Protein AF-A0A420WQE8-F1 (afdb_monomer_lite)

Sequence (73 aa):
MKYLLDRLKEPSTYAGLAAVVLGAGQLGKIDEAPSVAGAIMDGAAAMQVDPIMGGLTILGGILAALLRDRGGR

Foldseek 3Di:
DVVVVVLVLDLVNLLVVLVVLVVVCVVVVPPLSNQLSVLSNVLSVVCNVPVVVSVVSNVVSSVCSVVVVVVPD

Organism: NCBI:txid526216

Structure (mmCIF, N/CA/C/O backbone):
data_AF-A0A420WQE8-F1
#
_entry.id   AF-A0A420WQE8-F1
#
loop_
_atom_site.group_PDB
_atom_site.id
_atom_site.type_symbol
_atom_site.label_atom_id
_atom_site.label_alt_id
_atom_site.label_comp_id
_atom_site.label_asym_id
_atom_site.label_entity_id
_atom_site.label_seq_id
_atom_site.pdbx_PDB_ins_code
_atom_site.Cartn_x
_atom_site.Cartn_y
_atom_site.Cartn_z
_atom_site.occupancy
_atom_site.B_iso_or_equiv
_atom_site.auth_seq_id
_atom_site.auth_comp_id
_atom_site.auth_asym_id
_atom_site.auth_atom_id
_atom_site.pdbx_PDB_model_num
ATOM 1 N N . MET A 1 1 ? 22.600 1.449 -2.093 1.00 55.56 1 MET A N 1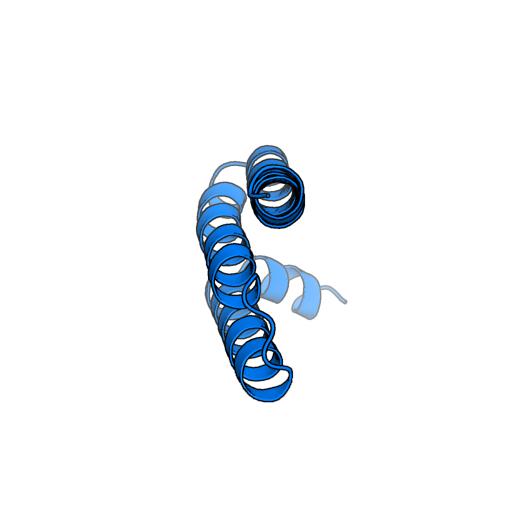
ATOM 2 C CA . MET A 1 1 ? 21.440 2.085 -2.762 1.00 55.56 1 MET A CA 1
ATOM 3 C C . MET A 1 1 ? 20.816 1.186 -3.829 1.00 55.56 1 MET A C 1
ATOM 5 O O . MET A 1 1 ? 19.627 0.932 -3.735 1.00 55.56 1 MET A O 1
ATOM 9 N N . LYS A 1 2 ? 21.601 0.615 -4.759 1.00 67.12 2 LYS A N 1
ATOM 10 C CA . LYS A 1 2 ? 21.111 -0.318 -5.799 1.00 67.12 2 LYS A CA 1
ATOM 11 C C . LYS A 1 2 ? 20.316 -1.519 -5.244 1.00 67.12 2 LYS A C 1
ATOM 13 O O . LYS A 1 2 ? 19.206 -1.766 -5.678 1.00 67.12 2 LYS A O 1
ATOM 18 N N . TYR A 1 3 ? 20.817 -2.140 -4.174 1.00 68.31 3 TYR A N 1
ATOM 19 C CA . TYR A 1 3 ? 20.157 -3.267 -3.499 1.00 68.31 3 TYR A CA 1
ATOM 20 C C . TYR A 1 3 ? 18.759 -2.947 -2.932 1.00 68.31 3 TYR A C 1
ATOM 22 O O . TYR A 1 3 ? 17.862 -3.776 -3.002 1.00 68.31 3 TYR A O 1
ATOM 30 N N . LEU A 1 4 ? 18.546 -1.740 -2.392 1.00 63.41 4 LEU A N 1
ATOM 31 C CA . LEU A 1 4 ? 17.230 -1.332 -1.873 1.00 63.41 4 LEU A CA 1
ATOM 32 C C . LEU A 1 4 ? 16.230 -1.082 -3.007 1.00 63.41 4 LEU A C 1
ATOM 34 O O . LEU A 1 4 ? 15.053 -1.390 -2.867 1.00 63.41 4 LEU A O 1
ATOM 38 N N . LEU A 1 5 ? 16.709 -0.555 -4.135 1.00 65.81 5 LEU A N 1
ATOM 39 C CA . LEU A 1 5 ? 15.892 -0.331 -5.326 1.00 65.81 5 LEU A CA 1
ATOM 40 C C . LEU A 1 5 ? 15.502 -1.644 -6.016 1.00 65.81 5 LEU A C 1
ATOM 42 O O . LEU A 1 5 ? 14.401 -1.733 -6.547 1.00 65.81 5 LEU A O 1
ATOM 46 N N . ASP A 1 6 ? 16.366 -2.659 -5.977 1.00 69.19 6 ASP A N 1
ATOM 47 C CA . ASP A 1 6 ? 16.037 -3.994 -6.489 1.00 69.19 6 ASP A CA 1
ATOM 48 C C . ASP A 1 6 ? 15.025 -4.701 -5.577 1.00 69.19 6 ASP A C 1
ATOM 50 O O . ASP A 1 6 ? 14.051 -5.268 -6.064 1.00 69.19 6 ASP A O 1
ATOM 54 N N . ARG A 1 7 ? 15.164 -4.562 -4.250 1.00 67.50 7 ARG A N 1
ATOM 55 C CA . ARG A 1 7 ? 14.167 -5.056 -3.284 1.00 67.50 7 ARG A CA 1
ATOM 56 C C . ARG A 1 7 ? 12.808 -4.388 -3.453 1.00 67.50 7 ARG A C 1
ATOM 58 O O . ARG A 1 7 ? 11.796 -5.073 -3.380 1.00 67.50 7 ARG A O 1
ATOM 65 N N . LEU A 1 8 ? 12.761 -3.086 -3.738 1.00 64.06 8 LEU A N 1
ATOM 66 C CA . LEU A 1 8 ? 11.510 -2.379 -4.034 1.00 64.06 8 LEU A CA 1
ATOM 67 C C . LEU A 1 8 ? 10.818 -2.880 -5.306 1.00 64.06 8 LEU A C 1
ATOM 69 O O . LEU A 1 8 ? 9.680 -2.517 -5.531 1.00 64.06 8 LEU A O 1
ATOM 73 N N . LYS A 1 9 ? 11.457 -3.710 -6.134 1.00 67.94 9 LYS A N 1
ATOM 74 C CA . LYS A 1 9 ? 10.801 -4.363 -7.275 1.00 67.94 9 LYS A CA 1
ATOM 75 C C . LYS A 1 9 ? 10.326 -5.778 -6.955 1.00 67.94 9 LYS A C 1
ATOM 77 O O . LYS A 1 9 ? 9.610 -6.375 -7.755 1.00 67.94 9 LYS A O 1
ATOM 82 N N . GLU A 1 10 ? 10.712 -6.329 -5.806 1.00 68.75 10 GLU A N 1
ATOM 83 C CA . GLU A 1 10 ? 10.299 -7.668 -5.407 1.00 68.75 10 GLU A CA 1
ATOM 84 C C . GLU A 1 10 ? 8.880 -7.639 -4.812 1.00 68.75 10 GLU A C 1
ATOM 86 O O . GLU A 1 10 ? 8.617 -6.881 -3.873 1.00 68.75 10 GLU A O 1
ATOM 91 N N . PRO A 1 11 ? 7.960 -8.502 -5.284 1.00 69.81 11 PRO A N 1
ATOM 92 C CA . PRO A 1 11 ? 6.603 -8.585 -4.737 1.00 69.81 11 PRO A CA 1
ATOM 93 C C . PRO A 1 11 ? 6.590 -8.959 -3.244 1.00 69.81 11 PRO A C 1
ATOM 95 O O . PRO A 1 11 ? 5.687 -8.558 -2.513 1.00 69.81 11 PRO A O 1
ATOM 98 N N . SER A 1 12 ? 7.620 -9.661 -2.761 1.00 76.81 12 SER A N 1
ATOM 99 C CA . SER A 1 12 ? 7.822 -9.980 -1.341 1.00 76.81 12 SER A CA 1
ATOM 100 C C . SER A 1 12 ? 7.984 -8.737 -0.460 1.00 76.81 12 SER A C 1
ATOM 102 O O . SER A 1 12 ? 7.525 -8.739 0.681 1.00 76.81 12 SER A O 1
ATOM 104 N N . THR A 1 13 ? 8.579 -7.657 -0.974 1.00 79.94 13 THR A N 1
ATOM 105 C CA . THR A 1 13 ? 8.729 -6.391 -0.242 1.00 79.94 13 THR A CA 1
ATOM 106 C C . THR A 1 13 ? 7.378 -5.718 -0.022 1.00 79.94 13 THR A C 1
ATOM 108 O O . THR A 1 13 ? 7.099 -5.242 1.078 1.00 79.94 13 THR A O 1
ATOM 111 N N . TYR A 1 14 ? 6.506 -5.732 -1.032 1.00 80.62 14 TYR A N 1
ATOM 112 C CA . TYR A 1 14 ? 5.151 -5.193 -0.916 1.00 80.62 14 TYR A CA 1
ATOM 113 C C . TYR A 1 14 ? 4.245 -6.067 -0.052 1.00 80.62 14 TYR A C 1
ATOM 115 O O . TYR A 1 14 ? 3.469 -5.532 0.733 1.00 80.62 14 TYR A O 1
ATOM 123 N N . ALA A 1 15 ? 4.394 -7.392 -0.119 1.00 81.19 15 ALA A N 1
ATOM 124 C CA . ALA A 1 15 ? 3.720 -8.308 0.799 1.00 81.19 15 ALA A CA 1
ATOM 125 C C . ALA A 1 15 ? 4.143 -8.057 2.259 1.00 81.19 15 ALA A C 1
ATOM 127 O O . ALA A 1 15 ? 3.301 -8.032 3.154 1.00 81.19 15 ALA A O 1
ATOM 128 N N . GLY A 1 16 ? 5.434 -7.800 2.500 1.00 82.31 16 GLY A N 1
ATOM 129 C CA . GLY A 1 16 ? 5.945 -7.391 3.809 1.00 82.31 16 GLY A CA 1
ATOM 130 C C . GLY A 1 16 ? 5.357 -6.058 4.280 1.00 82.31 16 GLY A C 1
ATOM 131 O O . GLY A 1 16 ? 4.907 -5.956 5.418 1.00 82.31 16 GLY A O 1
ATOM 132 N N . LEU A 1 17 ? 5.289 -5.056 3.399 1.00 81.38 17 LEU A N 1
ATOM 133 C CA . LEU A 1 17 ? 4.643 -3.766 3.676 1.00 81.38 17 LEU A CA 1
ATOM 134 C C . LEU A 1 17 ? 3.152 -3.923 3.996 1.00 81.38 17 LEU A C 1
ATOM 136 O O . LEU A 1 17 ? 2.683 -3.363 4.981 1.00 81.38 17 LEU A O 1
ATOM 140 N N . ALA A 1 18 ? 2.420 -4.721 3.219 1.00 83.12 18 ALA A N 1
ATOM 141 C CA . ALA A 1 18 ? 1.010 -5.012 3.456 1.00 83.12 18 ALA A CA 1
ATOM 142 C C . ALA A 1 18 ? 0.794 -5.722 4.804 1.00 83.12 18 ALA A C 1
ATOM 144 O O . ALA A 1 18 ? -0.109 -5.355 5.553 1.00 83.12 18 ALA A O 1
ATOM 145 N N . ALA A 1 19 ? 1.656 -6.680 5.161 1.00 83.62 19 ALA A N 1
ATOM 146 C CA . ALA A 1 19 ? 1.618 -7.356 6.457 1.00 83.62 19 ALA A CA 1
ATOM 147 C C . ALA A 1 19 ? 1.923 -6.404 7.626 1.00 83.62 19 ALA A C 1
ATOM 149 O O . ALA A 1 19 ? 1.269 -6.479 8.665 1.00 83.62 19 ALA A O 1
ATOM 150 N N . VAL A 1 20 ? 2.872 -5.477 7.453 1.00 84.50 20 VAL A N 1
ATOM 151 C CA . VAL A 1 20 ? 3.167 -4.433 8.447 1.00 84.50 20 VAL A CA 1
ATOM 152 C C . VAL A 1 20 ? 1.988 -3.477 8.599 1.00 84.50 20 VAL A C 1
ATOM 154 O O . VAL A 1 20 ? 1.632 -3.150 9.725 1.00 84.50 20 VAL A O 1
ATOM 157 N N . VAL A 1 21 ? 1.347 -3.064 7.503 1.00 83.88 21 VAL A N 1
ATOM 158 C CA . VAL A 1 21 ? 0.156 -2.201 7.545 1.00 83.88 21 VAL A CA 1
ATOM 159 C C . VAL A 1 21 ? -1.008 -2.912 8.231 1.00 83.88 21 VAL A C 1
ATOM 161 O O . VAL A 1 21 ? -1.641 -2.321 9.100 1.00 83.88 21 VAL A O 1
ATOM 164 N N . LEU A 1 22 ? -1.251 -4.188 7.920 1.00 85.06 22 LEU A N 1
ATOM 165 C CA . LEU A 1 22 ? -2.258 -5.002 8.606 1.00 85.06 22 LEU A CA 1
ATOM 166 C C . LEU A 1 22 ? -1.961 -5.136 10.102 1.00 85.06 22 LEU A C 1
ATOM 168 O O . LEU A 1 22 ? -2.852 -4.926 10.920 1.00 85.06 22 LEU A O 1
ATOM 172 N N . GLY A 1 23 ? -0.717 -5.446 10.470 1.00 83.44 23 GLY A N 1
ATOM 173 C CA . GLY A 1 23 ? -0.309 -5.583 11.868 1.00 83.44 23 GLY A CA 1
ATOM 174 C C . GLY A 1 23 ? -0.401 -4.265 12.641 1.00 83.44 23 GLY A C 1
ATOM 175 O O . GLY A 1 23 ? -0.947 -4.227 13.743 1.00 83.44 23 GLY A O 1
ATOM 176 N N . ALA A 1 24 ? 0.068 -3.164 12.049 1.00 81.25 24 ALA A N 1
ATOM 1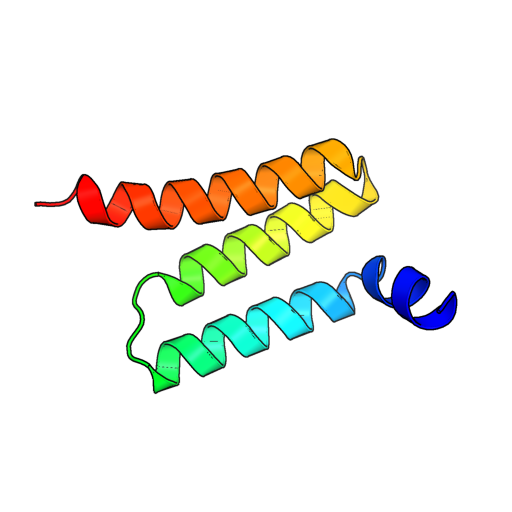77 C CA . ALA A 1 24 ? -0.037 -1.827 12.628 1.00 81.25 24 ALA A CA 1
ATOM 178 C C . ALA A 1 24 ? -1.500 -1.383 12.760 1.00 81.25 24 ALA A C 1
ATOM 180 O O . ALA A 1 24 ? -1.877 -0.798 13.772 1.00 81.25 24 ALA A O 1
ATOM 181 N N . GLY A 1 25 ? -2.336 -1.716 11.778 1.00 80.19 25 GLY A N 1
ATOM 182 C CA . GLY A 1 25 ? -3.765 -1.448 11.816 1.00 80.19 25 GLY A CA 1
ATOM 183 C C . GLY A 1 25 ? -4.507 -2.232 12.885 1.00 80.19 25 GLY A C 1
ATOM 184 O O . GLY A 1 25 ? -5.324 -1.661 13.598 1.00 80.19 25 GLY A O 1
ATOM 185 N N . GLN A 1 26 ? -4.177 -3.512 13.067 1.00 80.06 26 GLN A N 1
ATOM 186 C CA . GLN A 1 26 ? -4.738 -4.326 14.147 1.00 80.06 26 GLN A CA 1
ATOM 187 C C . GLN A 1 26 ? -4.355 -3.787 15.531 1.00 80.06 26 GLN A C 1
ATOM 189 O O . GLN A 1 26 ? -5.198 -3.743 16.425 1.00 80.06 26 GLN A O 1
ATOM 194 N N . LEU A 1 27 ? -3.109 -3.331 15.706 1.00 80.94 27 LEU A N 1
ATOM 195 C CA . LEU A 1 27 ? -2.647 -2.722 16.958 1.00 80.94 27 LEU A CA 1
ATOM 196 C C . LEU A 1 27 ? -3.276 -1.344 17.207 1.00 80.94 27 LEU A C 1
ATOM 198 O O . LEU A 1 27 ? -3.616 -1.017 18.342 1.00 80.94 27 LEU A O 1
ATOM 202 N N . GLY A 1 28 ? -3.441 -0.547 16.151 1.00 81.06 28 GLY A N 1
ATOM 203 C CA . GLY A 1 28 ? -4.015 0.796 16.209 1.00 81.06 28 GLY A CA 1
ATOM 204 C C . GLY A 1 28 ? -5.542 0.850 16.139 1.00 81.06 28 GLY A C 1
ATOM 205 O O . GLY A 1 28 ? -6.091 1.939 16.270 1.00 81.06 28 GLY A O 1
ATOM 206 N N . LYS A 1 29 ? -6.220 -0.291 15.933 1.00 77.69 29 LYS A N 1
ATOM 207 C CA . LYS A 1 29 ? -7.655 -0.371 15.596 1.00 77.69 29 LYS A CA 1
ATOM 208 C C . LYS A 1 29 ? -8.034 0.545 14.423 1.00 77.69 29 LYS A C 1
ATOM 210 O O . LYS A 1 29 ? -9.003 1.290 14.497 1.00 77.69 29 LYS A O 1
ATOM 215 N N . ILE A 1 30 ? -7.220 0.512 13.372 1.00 78.31 30 ILE A N 1
ATOM 216 C CA . ILE A 1 30 ? -7.429 1.274 12.140 1.00 78.31 30 ILE A CA 1
ATOM 217 C C . ILE A 1 30 ? -8.221 0.387 11.179 1.00 78.31 30 ILE A C 1
ATOM 219 O O . ILE A 1 30 ? -7.684 -0.604 10.671 1.00 78.31 30 ILE A O 1
ATOM 223 N N . ASP A 1 31 ? -9.479 0.737 10.928 1.00 81.38 31 ASP A N 1
ATOM 224 C CA . ASP A 1 31 ? -10.384 -0.044 10.078 1.00 81.38 31 ASP A CA 1
ATOM 225 C C . ASP A 1 31 ? -9.977 0.016 8.592 1.00 81.38 31 ASP A C 1
ATOM 227 O O . ASP A 1 31 ? -10.266 -0.897 7.814 1.00 81.38 31 ASP A O 1
ATOM 231 N N . GLU A 1 32 ? -9.220 1.042 8.189 1.00 75.31 32 GLU A N 1
ATOM 232 C CA . GLU A 1 32 ? -8.730 1.211 6.814 1.00 75.31 32 GLU A CA 1
ATOM 233 C C . GLU A 1 32 ? -7.513 0.334 6.484 1.00 75.31 32 GLU A C 1
ATOM 235 O O . GLU A 1 32 ? -7.199 0.123 5.309 1.00 75.31 32 GLU A O 1
ATOM 240 N N . ALA A 1 33 ? -6.819 -0.203 7.489 1.00 77.56 33 ALA A N 1
ATOM 241 C CA . ALA A 1 33 ? -5.563 -0.922 7.289 1.00 77.56 33 ALA A CA 1
ATOM 242 C C . ALA A 1 33 ? -5.658 -2.149 6.358 1.00 77.56 33 ALA A C 1
ATOM 244 O O . ALA A 1 33 ? -4.757 -2.321 5.533 1.00 77.56 33 ALA A O 1
ATOM 245 N N . PRO A 1 34 ? -6.727 -2.973 6.383 1.00 81.69 34 PRO A N 1
ATOM 246 C CA . PRO A 1 34 ? -6.914 -4.039 5.399 1.00 81.69 34 PRO A CA 1
ATOM 247 C C . PRO A 1 34 ? -7.098 -3.513 3.974 1.00 81.69 34 PRO A C 1
ATOM 249 O O . PRO A 1 34 ? -6.586 -4.105 3.026 1.00 81.69 34 PRO A O 1
ATOM 252 N N . SER A 1 35 ? -7.780 -2.376 3.820 1.00 80.81 35 SER A N 1
ATOM 253 C CA . SER A 1 35 ? -8.017 -1.741 2.519 1.00 80.81 35 SER A CA 1
ATOM 254 C C . SER A 1 35 ? -6.720 -1.171 1.938 1.00 80.81 35 SER A C 1
ATOM 256 O O . SER A 1 35 ? -6.432 -1.348 0.756 1.00 80.81 35 SER A O 1
ATOM 258 N N . VAL A 1 36 ? -5.894 -0.548 2.784 1.00 79.75 36 VAL A N 1
ATOM 259 C CA . VAL A 1 36 ? -4.565 -0.046 2.407 1.00 79.75 36 VAL A CA 1
ATOM 260 C C . VAL A 1 36 ? -3.618 -1.198 2.066 1.00 79.75 36 VAL A C 1
ATOM 262 O O . VAL A 1 36 ? -2.903 -1.131 1.070 1.00 79.75 36 VAL A O 1
ATOM 265 N N . ALA A 1 37 ? -3.635 -2.283 2.841 1.00 83.12 37 ALA A N 1
ATOM 266 C CA . ALA A 1 37 ? -2.844 -3.474 2.546 1.00 83.12 37 ALA A CA 1
ATOM 267 C C . ALA A 1 37 ? -3.246 -4.133 1.214 1.00 83.12 37 ALA A C 1
ATOM 269 O O . ALA A 1 37 ? -2.370 -4.540 0.451 1.00 83.12 37 ALA A O 1
ATOM 270 N N . GLY A 1 38 ? -4.546 -4.171 0.900 1.00 81.75 38 GLY A N 1
ATOM 271 C CA . GLY A 1 38 ? -5.053 -4.601 -0.406 1.00 81.75 38 GLY A CA 1
ATOM 272 C C . GLY A 1 38 ? -4.555 -3.711 -1.548 1.00 81.75 38 GLY A C 1
ATOM 273 O O . GLY A 1 38 ? -3.986 -4.212 -2.512 1.00 81.75 38 GLY A O 1
ATOM 274 N N . ALA A 1 39 ? -4.643 -2.387 -1.394 1.00 80.38 39 ALA A N 1
ATOM 275 C CA . ALA A 1 39 ? -4.136 -1.435 -2.386 1.00 80.38 39 ALA A CA 1
ATOM 276 C C . ALA A 1 39 ? -2.625 -1.587 -2.650 1.00 80.38 39 ALA A C 1
ATOM 278 O O . ALA A 1 39 ? -2.173 -1.457 -3.789 1.00 80.38 39 ALA A O 1
ATOM 279 N N . ILE A 1 40 ? -1.840 -1.886 -1.609 1.00 82.75 40 ILE A N 1
ATOM 280 C CA . ILE A 1 40 ? -0.398 -2.151 -1.720 1.00 82.75 40 ILE A CA 1
ATOM 281 C C . ILE A 1 40 ? -0.137 -3.438 -2.513 1.00 82.75 40 ILE A C 1
ATOM 283 O O . ILE A 1 40 ? 0.739 -3.451 -3.376 1.00 82.75 40 ILE A O 1
ATOM 287 N N . MET A 1 41 ? -0.898 -4.502 -2.248 1.00 83.44 41 MET A N 1
ATOM 288 C CA . MET A 1 41 ? -0.799 -5.786 -2.953 1.00 83.44 41 MET A CA 1
ATOM 289 C C . MET A 1 41 ? -1.174 -5.663 -4.437 1.00 83.44 41 MET A C 1
ATOM 291 O O . MET A 1 41 ? -0.421 -6.112 -5.304 1.00 83.44 41 MET A O 1
ATOM 295 N N . ASP A 1 42 ? -2.298 -5.012 -4.735 1.00 79.88 42 ASP A N 1
ATOM 296 C CA . ASP A 1 42 ? -2.787 -4.816 -6.105 1.00 79.88 42 ASP A CA 1
ATOM 297 C C . ASP A 1 42 ? -1.847 -3.907 -6.906 1.00 79.88 42 ASP A C 1
ATOM 299 O O . ASP A 1 42 ? -1.529 -4.156 -8.072 1.00 79.88 42 ASP A O 1
ATOM 303 N N . GLY A 1 43 ? -1.329 -2.870 -6.251 1.00 73.81 43 GLY A N 1
ATOM 304 C CA . GLY A 1 43 ? -0.331 -1.985 -6.823 1.00 73.81 43 GLY A CA 1
ATOM 305 C C . GLY A 1 43 ? 1.013 -2.653 -7.085 1.00 73.81 43 GLY A C 1
ATOM 306 O O . GLY A 1 43 ? 1.635 -2.370 -8.105 1.00 73.81 43 GLY A O 1
ATOM 307 N N . ALA A 1 44 ? 1.445 -3.580 -6.227 1.00 76.88 44 ALA A N 1
ATOM 308 C CA . ALA A 1 44 ? 2.665 -4.355 -6.436 1.00 76.88 44 ALA A CA 1
ATOM 309 C C . ALA A 1 44 ? 2.585 -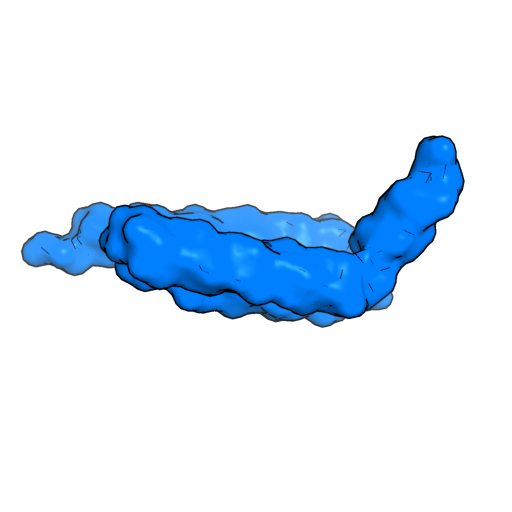5.232 -7.691 1.00 76.88 44 ALA A C 1
ATOM 311 O O . ALA A 1 44 ? 3.548 -5.300 -8.455 1.00 76.88 44 ALA A O 1
ATOM 312 N N . ALA A 1 45 ? 1.432 -5.865 -7.932 1.00 74.81 45 ALA A N 1
ATOM 313 C CA . ALA A 1 45 ? 1.186 -6.621 -9.157 1.00 74.81 45 ALA A CA 1
ATOM 314 C C . ALA A 1 45 ? 1.216 -5.706 -10.393 1.00 74.81 45 ALA A C 1
ATOM 316 O O . ALA A 1 45 ? 1.851 -6.029 -11.396 1.00 74.81 45 ALA A O 1
ATOM 317 N N . ALA A 1 46 ? 0.599 -4.526 -10.301 1.00 75.56 46 ALA A N 1
ATOM 318 C CA . ALA A 1 46 ? 0.597 -3.548 -11.383 1.00 75.56 46 ALA A CA 1
ATOM 319 C C . ALA A 1 46 ? 1.987 -2.929 -11.646 1.00 75.56 46 ALA A C 1
ATOM 321 O O . ALA A 1 46 ? 2.329 -2.706 -12.804 1.00 75.56 46 ALA A O 1
ATOM 322 N N . MET A 1 47 ? 2.833 -2.739 -10.623 1.00 73.44 47 MET A N 1
ATOM 323 C CA . MET A 1 47 ? 4.205 -2.224 -10.776 1.00 73.44 47 MET A CA 1
ATOM 324 C C . MET A 1 47 ? 5.138 -3.169 -11.545 1.00 73.44 47 MET A C 1
ATOM 326 O O . MET A 1 47 ? 6.134 -2.706 -12.103 1.00 73.44 47 MET A O 1
ATOM 330 N N . GLN A 1 48 ? 4.831 -4.470 -11.600 1.00 73.19 48 GLN A N 1
ATOM 331 C CA . GLN A 1 48 ? 5.577 -5.421 -12.433 1.00 73.19 48 GLN A CA 1
ATOM 332 C C . GLN A 1 48 ? 5.282 -5.264 -13.927 1.00 73.19 48 GLN A C 1
ATOM 334 O O . GLN A 1 48 ? 6.115 -5.636 -14.752 1.00 73.19 48 GLN A O 1
ATOM 339 N N . VAL A 1 49 ? 4.111 -4.722 -14.270 1.00 73.12 49 VAL A N 1
ATOM 340 C CA . VAL A 1 49 ? 3.682 -4.496 -15.655 1.00 73.12 49 VAL A CA 1
ATOM 341 C C . VAL A 1 49 ? 4.019 -3.070 -16.090 1.00 73.12 49 VAL A C 1
ATOM 343 O O . VAL A 1 49 ? 4.657 -2.879 -17.121 1.00 73.12 49 VAL A O 1
ATOM 346 N N . ASP A 1 50 ? 3.636 -2.076 -15.286 1.00 74.88 50 ASP A N 1
ATOM 347 C CA . ASP A 1 50 ? 3.958 -0.666 -15.492 1.00 74.88 50 ASP A CA 1
ATOM 348 C C . ASP A 1 50 ? 4.086 0.047 -14.126 1.00 74.88 50 ASP A C 1
ATOM 350 O O . ASP A 1 50 ? 3.110 0.131 -13.369 1.00 74.88 50 ASP A O 1
ATOM 354 N N . PRO A 1 51 ? 5.269 0.594 -13.784 1.00 72.62 51 PRO A N 1
ATOM 355 C CA . PRO A 1 51 ? 5.495 1.257 -12.503 1.00 72.62 51 PRO A CA 1
A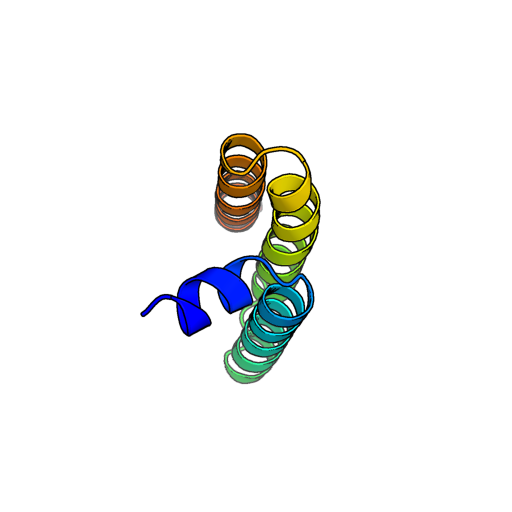TOM 356 C C . PRO A 1 51 ? 4.616 2.499 -12.290 1.00 72.62 51 PRO A C 1
ATOM 358 O O . PRO A 1 51 ? 4.300 2.822 -11.143 1.00 72.62 51 PRO A O 1
ATOM 361 N N . ILE A 1 52 ? 4.189 3.181 -13.359 1.00 78.62 52 ILE A N 1
ATOM 362 C CA . ILE A 1 52 ? 3.295 4.344 -13.277 1.00 78.62 52 ILE A CA 1
ATOM 363 C C . ILE A 1 52 ? 1.889 3.883 -12.895 1.00 78.62 52 ILE A C 1
ATOM 365 O O . ILE A 1 52 ? 1.309 4.404 -11.940 1.00 78.62 52 ILE A O 1
ATOM 369 N N . MET A 1 53 ? 1.360 2.871 -13.589 1.00 76.19 53 MET A N 1
ATOM 370 C CA . MET A 1 53 ? 0.042 2.309 -13.276 1.00 76.19 53 MET A CA 1
ATOM 371 C C . MET A 1 53 ? 0.020 1.683 -11.886 1.00 76.19 53 MET A C 1
ATOM 373 O O . MET A 1 53 ? -0.923 1.906 -11.136 1.00 76.19 53 MET A O 1
ATOM 377 N N . GLY A 1 54 ? 1.080 0.974 -11.494 1.00 75.94 54 GLY A N 1
ATOM 378 C CA . GLY A 1 54 ? 1.189 0.434 -10.145 1.00 75.94 54 GLY A CA 1
ATOM 379 C C . GLY A 1 54 ? 1.185 1.512 -9.064 1.00 75.94 54 GLY A C 1
ATOM 380 O O . GLY A 1 54 ? 0.449 1.388 -8.088 1.00 75.94 54 GLY A O 1
ATOM 381 N N . GLY A 1 55 ? 1.912 2.616 -9.260 1.00 75.75 55 GLY A N 1
ATOM 382 C CA . GLY A 1 55 ? 1.862 3.767 -8.353 1.00 75.75 55 GLY A CA 1
ATOM 383 C C . GLY A 1 55 ? 0.466 4.389 -8.243 1.00 75.75 55 GLY A C 1
ATOM 384 O O . GLY A 1 55 ? 0.015 4.698 -7.138 1.00 75.75 55 GLY A O 1
ATOM 385 N N . LEU A 1 56 ? -0.244 4.521 -9.368 1.00 81.06 56 LEU A N 1
ATOM 386 C CA . LEU A 1 56 ? -1.618 5.030 -9.405 1.00 81.06 56 LEU A CA 1
ATOM 387 C C . LEU A 1 56 ? -2.612 4.096 -8.710 1.00 81.06 56 LEU A C 1
ATOM 389 O O . LEU A 1 56 ? -3.502 4.586 -8.023 1.00 81.06 56 LEU A O 1
ATOM 393 N N . THR A 1 57 ? -2.451 2.778 -8.828 1.00 82.25 57 THR A N 1
ATOM 394 C CA . THR A 1 57 ? -3.308 1.801 -8.143 1.00 82.25 57 THR A CA 1
ATOM 395 C C . THR A 1 57 ? -3.126 1.860 -6.626 1.00 82.25 57 THR A C 1
ATOM 397 O O . THR A 1 57 ? -4.120 1.888 -5.902 1.00 82.25 57 THR A O 1
ATOM 400 N N . ILE A 1 58 ? -1.883 1.970 -6.132 1.00 80.56 58 ILE A N 1
ATOM 401 C CA . ILE A 1 58 ? -1.618 2.140 -4.690 1.00 80.56 58 ILE A CA 1
ATOM 402 C C . ILE A 1 58 ? -2.253 3.441 -4.189 1.00 80.56 58 ILE A C 1
ATOM 404 O O . ILE A 1 58 ? -3.009 3.431 -3.220 1.00 80.56 58 ILE A O 1
ATOM 408 N N . LEU A 1 59 ? -1.976 4.565 -4.858 1.00 80.44 59 LEU A N 1
ATOM 409 C CA . LEU A 1 59 ? -2.504 5.873 -4.461 1.00 80.44 59 LEU A CA 1
ATOM 410 C C . LEU A 1 59 ? -4.031 5.928 -4.547 1.00 80.44 59 LEU A C 1
ATOM 412 O O . LEU A 1 59 ? -4.676 6.441 -3.636 1.00 80.44 59 LEU A O 1
ATOM 416 N N . GLY A 1 60 ? -4.609 5.377 -5.611 1.00 83.38 60 GLY A N 1
ATOM 417 C CA . GLY A 1 60 ? -6.050 5.298 -5.818 1.00 83.38 60 GLY A CA 1
ATOM 418 C C . GLY A 1 60 ? -6.736 4.431 -4.768 1.00 83.38 60 GLY A C 1
ATOM 419 O O . GLY A 1 60 ? -7.752 4.846 -4.221 1.00 83.38 60 GLY A O 1
ATOM 420 N N . GLY A 1 61 ? -6.161 3.277 -4.422 1.00 79.75 61 GLY A N 1
ATOM 421 C CA . GLY A 1 61 ? -6.691 2.404 -3.375 1.00 79.75 61 GLY A CA 1
ATOM 422 C C . GLY A 1 61 ? -6.595 3.019 -1.975 1.00 79.75 61 GLY A C 1
ATOM 423 O O . GLY A 1 61 ? -7.553 2.937 -1.209 1.00 79.75 61 GLY A O 1
ATOM 424 N N . ILE A 1 62 ? -5.499 3.721 -1.661 1.00 80.00 62 ILE A N 1
ATOM 425 C CA . ILE A 1 62 ? -5.362 4.479 -0.404 1.00 80.00 62 ILE A CA 1
ATOM 426 C C . ILE A 1 62 ? -6.377 5.628 -0.348 1.00 80.00 62 ILE A C 1
ATOM 428 O O . ILE A 1 62 ? -7.069 5.795 0.655 1.00 80.00 62 ILE A O 1
ATOM 432 N N . LEU A 1 63 ? -6.508 6.409 -1.425 1.00 80.31 63 LEU A N 1
ATOM 433 C CA . LEU A 1 63 ? -7.490 7.493 -1.505 1.00 80.31 63 LEU A CA 1
ATOM 434 C C . LEU A 1 63 ? -8.921 6.966 -1.398 1.00 80.31 63 LEU A C 1
ATOM 436 O O . LEU A 1 63 ? -9.729 7.564 -0.695 1.00 80.31 63 LEU A O 1
ATOM 440 N N . ALA A 1 64 ? -9.232 5.846 -2.050 1.00 78.19 64 ALA A N 1
ATOM 441 C CA . ALA A 1 64 ? -10.536 5.201 -1.966 1.00 78.19 64 ALA A CA 1
ATOM 442 C C . ALA A 1 64 ? -10.837 4.704 -0.546 1.00 78.19 64 ALA A C 1
ATOM 444 O O . ALA A 1 64 ? -11.961 4.882 -0.079 1.00 78.19 64 ALA A O 1
ATOM 445 N N . ALA A 1 65 ? -9.846 4.147 0.159 1.00 75.44 65 ALA A N 1
ATOM 446 C CA . ALA A 1 65 ? -9.986 3.757 1.560 1.00 75.44 65 ALA A CA 1
ATOM 447 C C . ALA A 1 65 ? -10.319 4.968 2.452 1.00 75.44 65 ALA A C 1
ATOM 449 O O . ALA A 1 65 ? -11.267 4.912 3.227 1.00 75.44 65 ALA A O 1
ATOM 450 N N . LEU A 1 66 ? -9.624 6.095 2.264 1.00 75.06 66 LEU A N 1
ATOM 451 C CA . LEU A 1 66 ? -9.874 7.339 3.007 1.00 75.06 66 LEU A CA 1
ATOM 452 C C . LEU A 1 66 ? -11.202 8.027 2.630 1.00 75.06 66 LEU A C 1
ATOM 454 O O . LEU A 1 66 ? -11.842 8.663 3.467 1.00 75.06 66 LEU A O 1
ATOM 458 N N . LEU A 1 67 ? -11.622 7.941 1.364 1.00 74.31 67 LEU A N 1
ATOM 459 C CA . LEU A 1 67 ? -12.876 8.521 0.865 1.00 74.31 67 LEU A CA 1
ATOM 460 C C . LEU A 1 67 ? -14.100 7.712 1.297 1.00 74.31 67 LEU A C 1
ATOM 462 O O . LEU A 1 67 ? -15.127 8.307 1.626 1.00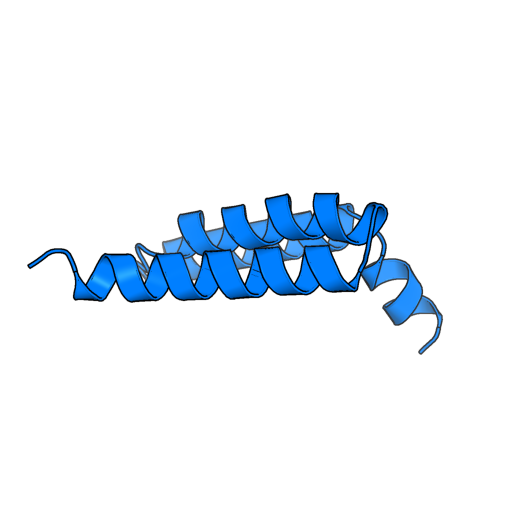 74.31 67 LEU A O 1
ATOM 466 N N . ARG A 1 68 ? -13.993 6.377 1.332 1.00 65.81 68 ARG A N 1
ATOM 467 C CA . ARG A 1 68 ? -15.040 5.483 1.851 1.00 65.81 68 ARG A CA 1
ATOM 468 C C . ARG A 1 68 ? -15.430 5.862 3.279 1.00 65.81 68 ARG A C 1
ATOM 470 O O . ARG A 1 68 ? -16.615 5.872 3.599 1.00 65.81 68 ARG A O 1
ATOM 477 N N . ASP A 1 69 ? -14.449 6.273 4.069 1.00 59.78 69 ASP A N 1
ATOM 478 C CA . ASP A 1 69 ? -14.626 6.691 5.457 1.00 59.78 69 ASP A CA 1
ATOM 479 C C . ASP A 1 69 ? -15.341 8.048 5.612 1.00 59.78 69 ASP A C 1
ATOM 481 O O . ASP A 1 69 ? -16.027 8.305 6.599 1.00 59.78 69 ASP A O 1
ATOM 485 N N . ARG A 1 70 ? -15.260 8.926 4.601 1.00 56.41 70 ARG A N 1
ATOM 486 C CA . ARG A 1 70 ? -16.010 10.198 4.580 1.00 56.41 70 ARG A CA 1
ATOM 487 C C .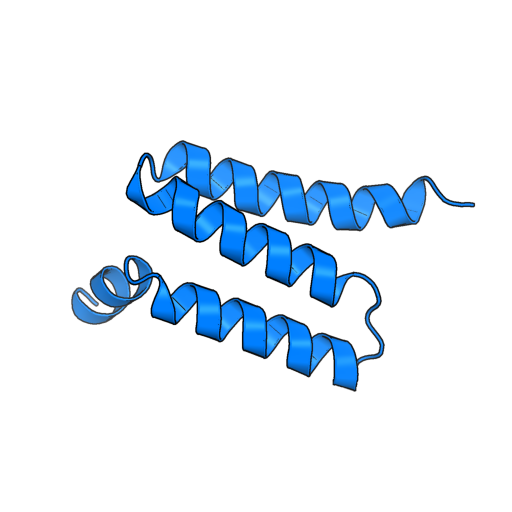 ARG A 1 70 ? -17.406 10.091 3.972 1.00 56.41 70 ARG A C 1
ATOM 489 O O . ARG A 1 70 ? -18.240 10.943 4.264 1.00 56.41 70 ARG A O 1
ATOM 496 N N . GLY A 1 71 ? -17.646 9.101 3.113 1.00 50.44 71 GLY A N 1
ATOM 497 C CA . GLY A 1 71 ? -18.928 8.908 2.427 1.00 50.44 71 GLY A CA 1
ATOM 498 C C . GLY A 1 71 ? -19.952 8.083 3.211 1.00 50.44 71 GLY A C 1
ATOM 499 O O . GLY A 1 71 ? -21.141 8.173 2.921 1.00 50.44 71 GLY A O 1
ATOM 500 N N . GLY A 1 72 ? -19.509 7.292 4.192 1.00 48.03 72 GLY A N 1
ATOM 501 C CA . GLY A 1 72 ? -20.370 6.465 5.040 1.00 48.03 72 GLY A CA 1
ATOM 502 C C . GLY A 1 72 ? -20.710 7.132 6.373 1.00 48.03 72 GLY A C 1
ATOM 503 O O . GLY A 1 72 ? -20.217 6.699 7.409 1.00 48.03 72 GLY A O 1
ATOM 504 N N . ARG A 1 73 ? -21.537 8.180 6.359 1.00 44.22 73 ARG A N 1
ATOM 505 C CA . ARG A 1 73 ? -22.284 8.635 7.545 1.00 44.22 73 ARG A CA 1
ATOM 506 C C . ARG A 1 73 ? -23.768 8.615 7.240 1.00 44.22 73 ARG A C 1
ATOM 508 O O . ARG A 1 73 ? -24.133 9.136 6.165 1.00 44.22 73 ARG A O 1
#

Radius of gyration: 13.11 Å; chains: 1; bounding box: 44×20×33 Å

pLDDT: mean 75.22, std 8.76, range [44.22, 85.06]

Secondary structure (DSSP, 8-state):
-HHHHHHTTSHHHHHHHHHHHHHHHHHHT-TTHHHHHHHHHHHHHHHHH-HHHHHHHHHHHHHHHHHHHHH--